Protein AF-A0AAJ2K331-F1 (afdb_monomer)

Mean predicted aligned error: 15.0 Å

Foldseek 3Di:
DVVVVVVVVVVVVVVVVVVVVVVVVVCCVVVVVVVVVVVCVVVVPPDPDPVNQVVQFPDWDQDPVRDIDTDGDDDDDPDD

Secondary structure (DSSP, 8-state):
-HHHHHHHHHHHHHHHHHHHHHHHHT-THHHHHHHHHHHHHHHS--S--HHHHHHTEEEEEE-TTS-EEEEE-----TT-

Solvent-accessible surface area (backbone atoms only — not comparable to full-atom values): 4946 Å² total; per-residue (Å²): 111,71,64,62,51,51,53,51,52,54,50,52,52,52,52,51,53,53,49,52,51,50,51,64,71,61,47,52,63,60,57,52,48,52,51,52,53,51,49,50,61,66,69,62,55,86,65,87,41,72,72,60,54,59,74,31,54,72,46,79,46,76,47,96,89,69,50,76,49,78,40,68,64,74,81,85,74,89,86,123

Structure (mmCIF, N/CA/C/O backbone):
data_AF-A0AAJ2K331-F1
#
_entry.id   AF-A0AAJ2K331-F1
#
loop_
_atom_site.group_PDB
_atom_site.id
_atom_site.type_symbol
_atom_site.label_atom_id
_atom_site.label_alt_id
_atom_site.label_comp_id
_atom_site.label_asym_id
_atom_site.label_entity_id
_atom_site.label_seq_id
_atom_site.pdbx_PDB_ins_code
_atom_site.Cartn_x
_atom_site.Cartn_y
_atom_site.Cartn_z
_atom_site.occupancy
_atom_site.B_iso_or_equiv
_atom_site.auth_seq_id
_atom_site.auth_comp_id
_atom_site.auth_asym_id
_atom_site.auth_atom_id
_atom_site.pdbx_PDB_model_num
ATOM 1 N N . MET A 1 1 ? 36.333 9.928 -51.492 1.00 59.47 1 MET A N 1
ATOM 2 C CA . MET A 1 1 ? 35.112 9.223 -51.949 1.00 59.47 1 MET A CA 1
ATOM 3 C C . MET A 1 1 ? 34.948 7.859 -51.296 1.00 59.47 1 MET A C 1
ATOM 5 O O . MET A 1 1 ? 33.939 7.689 -50.637 1.00 59.47 1 MET A O 1
ATOM 9 N N . VAL A 1 2 ? 35.880 6.903 -51.436 1.00 65.50 2 VAL A N 1
ATOM 10 C CA . VAL A 1 2 ? 35.776 5.594 -50.741 1.00 65.50 2 VAL A CA 1
ATOM 11 C C . VAL A 1 2 ? 35.940 5.747 -49.221 1.00 65.50 2 VAL A C 1
ATOM 13 O O . VAL A 1 2 ? 35.104 5.266 -48.469 1.00 65.50 2 VAL A O 1
ATOM 16 N N . THR A 1 3 ? 36.917 6.541 -48.785 1.00 74.12 3 THR A N 1
ATOM 17 C CA . THR A 1 3 ? 37.163 6.869 -47.369 1.00 74.12 3 THR A CA 1
ATOM 18 C C . THR A 1 3 ? 35.981 7.576 -46.695 1.00 74.12 3 THR A C 1
ATOM 20 O O . THR A 1 3 ? 35.601 7.228 -45.587 1.00 74.12 3 THR A O 1
ATOM 23 N N . ASP A 1 4 ? 35.313 8.500 -47.395 1.00 79.94 4 ASP A N 1
ATOM 24 C CA . ASP A 1 4 ? 34.134 9.207 -46.862 1.00 79.94 4 ASP A CA 1
ATOM 25 C C . ASP A 1 4 ? 32.919 8.281 -46.6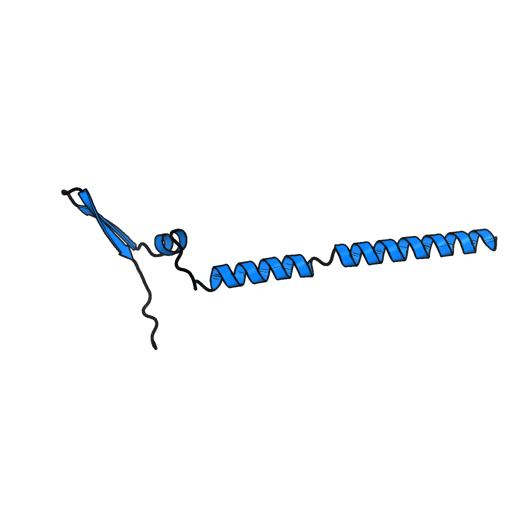69 1.00 79.94 4 ASP A C 1
ATOM 27 O O . ASP A 1 4 ? 32.012 8.583 -45.892 1.00 79.94 4 ASP A O 1
ATOM 31 N N . ILE A 1 5 ? 32.860 7.180 -47.427 1.00 83.12 5 ILE A N 1
ATOM 32 C CA . ILE A 1 5 ? 31.819 6.156 -47.297 1.00 83.12 5 ILE A CA 1
ATOM 33 C C . ILE A 1 5 ? 32.140 5.251 -46.106 1.00 83.12 5 ILE A C 1
ATOM 35 O O . ILE A 1 5 ? 31.238 4.950 -45.327 1.00 83.12 5 ILE A O 1
ATOM 39 N N . GLU A 1 6 ? 33.405 4.866 -45.936 1.00 87.31 6 GLU A N 1
ATOM 40 C CA . GLU A 1 6 ? 33.880 4.059 -44.805 1.00 87.31 6 GLU A CA 1
ATOM 41 C C . GLU A 1 6 ? 33.681 4.784 -43.465 1.00 87.31 6 GLU A C 1
ATOM 43 O O . GLU A 1 6 ? 33.128 4.202 -42.531 1.00 87.31 6 GLU A O 1
ATOM 48 N N . ASP A 1 7 ? 34.000 6.079 -43.399 1.00 87.38 7 ASP A N 1
ATOM 49 C CA . ASP A 1 7 ? 33.799 6.901 -42.198 1.00 87.38 7 ASP A CA 1
ATOM 50 C C . ASP A 1 7 ? 32.314 7.030 -41.825 1.00 87.38 7 ASP A C 1
ATOM 52 O O . ASP A 1 7 ? 31.935 6.948 -40.652 1.00 87.38 7 ASP A O 1
ATOM 56 N N . LYS A 1 8 ? 31.437 7.184 -42.826 1.00 90.75 8 LYS A N 1
ATOM 57 C CA . LYS A 1 8 ? 29.982 7.205 -42.611 1.00 90.75 8 LYS A CA 1
ATOM 58 C C . LYS A 1 8 ? 29.452 5.856 -42.147 1.00 90.75 8 LYS A C 1
ATOM 60 O O . LYS A 1 8 ? 28.553 5.824 -41.310 1.00 90.75 8 LYS A O 1
ATOM 65 N N . LEU A 1 9 ? 29.991 4.761 -42.680 1.00 91.56 9 LEU A N 1
ATOM 66 C CA . LEU A 1 9 ? 29.599 3.415 -42.276 1.00 91.56 9 LEU A CA 1
ATOM 67 C C . LEU A 1 9 ? 29.945 3.177 -40.802 1.00 91.56 9 LEU A C 1
ATOM 69 O O . LEU A 1 9 ? 29.084 2.763 -40.028 1.00 91.56 9 LEU A O 1
ATOM 73 N N . LEU A 1 10 ? 31.167 3.539 -40.404 1.00 92.38 10 LEU A N 1
ATOM 74 C CA . LEU A 1 10 ? 31.636 3.428 -39.026 1.00 92.38 10 LEU A CA 1
ATOM 75 C C . LEU A 1 10 ? 30.784 4.279 -38.073 1.00 92.38 10 LEU A C 1
ATOM 77 O O . LEU A 1 10 ? 30.407 3.832 -36.991 1.00 92.38 10 LEU A O 1
ATOM 81 N N . HIS A 1 11 ? 30.430 5.498 -38.487 1.00 92.50 11 HIS A N 1
ATOM 82 C CA . HIS A 1 11 ? 29.568 6.370 -37.695 1.00 92.50 11 HIS A CA 1
ATOM 83 C C . HIS A 1 11 ? 28.175 5.763 -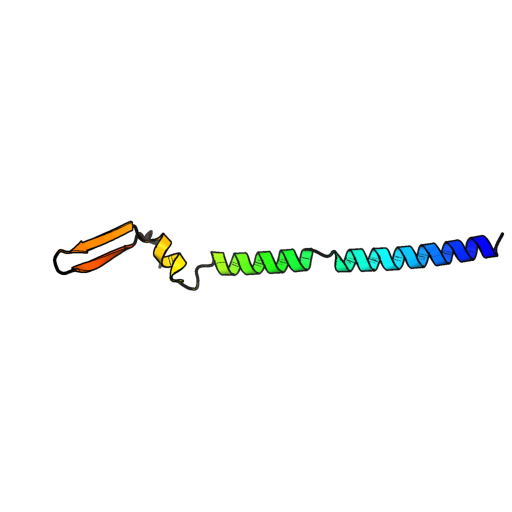37.469 1.00 92.50 11 HIS A C 1
ATOM 85 O O . HIS A 1 11 ? 27.686 5.745 -36.338 1.00 92.50 11 HIS A O 1
ATOM 91 N N . LEU A 1 12 ? 27.570 5.197 -38.518 1.00 93.25 12 LEU A N 1
ATOM 92 C CA . LEU A 1 12 ? 26.267 4.535 -38.435 1.00 93.25 12 LEU A CA 1
ATOM 93 C C . LEU A 1 12 ? 26.304 3.273 -37.560 1.00 93.25 12 LEU A C 1
ATO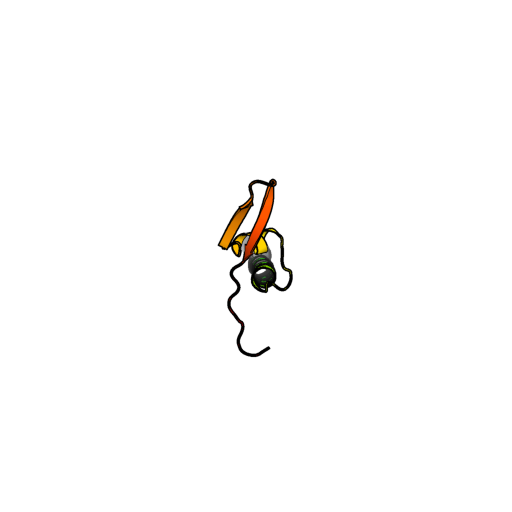M 95 O O . LEU A 1 12 ? 25.341 2.992 -36.844 1.00 93.25 12 LEU A O 1
ATOM 99 N N . GLU A 1 13 ? 27.404 2.517 -37.571 1.00 93.75 13 GLU A N 1
ATOM 100 C CA .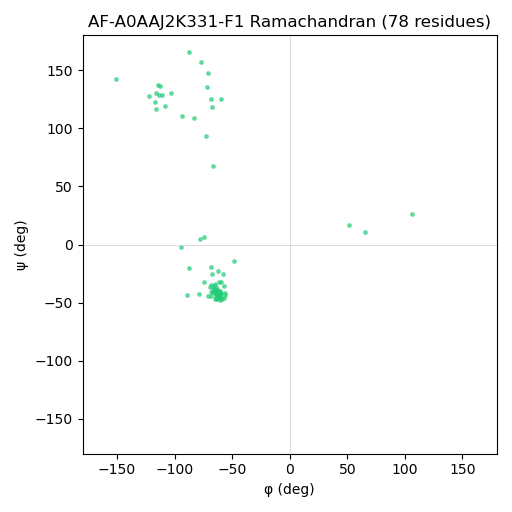 GLU A 1 13 ? 27.585 1.364 -36.680 1.00 93.75 13 GLU A CA 1
ATOM 101 C C . GLU A 1 13 ? 27.665 1.780 -35.207 1.00 93.75 13 GLU A C 1
ATOM 103 O O . GLU A 1 13 ? 27.046 1.146 -34.344 1.00 93.75 13 GLU A O 1
ATOM 108 N N . VAL A 1 14 ? 28.363 2.881 -34.918 1.00 94.38 14 VAL A N 1
ATOM 109 C CA . VAL A 1 14 ? 28.437 3.449 -33.568 1.00 94.38 14 VAL A CA 1
ATOM 110 C C . VAL A 1 14 ? 27.066 3.946 -33.110 1.00 94.38 14 VAL A C 1
ATOM 112 O O . VAL A 1 14 ? 26.641 3.604 -32.003 1.00 94.38 14 VAL A O 1
ATOM 115 N N . GLU A 1 15 ? 26.340 4.692 -33.946 1.00 94.31 15 GLU A N 1
ATOM 116 C CA . GLU A 1 15 ? 24.986 5.157 -33.616 1.00 94.31 15 GLU A CA 1
ATOM 117 C C . GLU A 1 15 ? 24.026 3.990 -33.369 1.00 94.31 15 GLU A C 1
ATOM 119 O O . GLU A 1 15 ? 23.285 3.990 -32.382 1.00 94.31 15 GLU A O 1
ATOM 124 N N . LYS A 1 16 ? 24.074 2.952 -34.212 1.00 91.69 16 LYS A N 1
ATOM 125 C CA . LYS A 1 16 ? 23.265 1.741 -34.043 1.00 91.69 16 LYS A CA 1
ATOM 126 C C . LYS A 1 16 ? 23.542 1.066 -32.700 1.00 91.69 16 LYS A C 1
ATOM 128 O O . LYS A 1 16 ? 22.597 0.733 -31.986 1.00 91.69 16 LYS A O 1
ATOM 133 N N . SER A 1 17 ? 24.813 0.895 -32.342 1.00 89.69 17 SER A N 1
ATOM 134 C CA . SER A 1 17 ? 25.220 0.289 -31.067 1.00 89.69 17 SER A CA 1
ATOM 135 C C . SER A 1 17 ? 24.742 1.114 -29.864 1.00 89.69 17 SER A C 1
ATOM 137 O O . SER A 1 17 ? 24.182 0.581 -28.903 1.00 89.69 17 SER A O 1
ATOM 139 N N . GLN A 1 18 ? 24.860 2.443 -29.940 1.00 89.44 1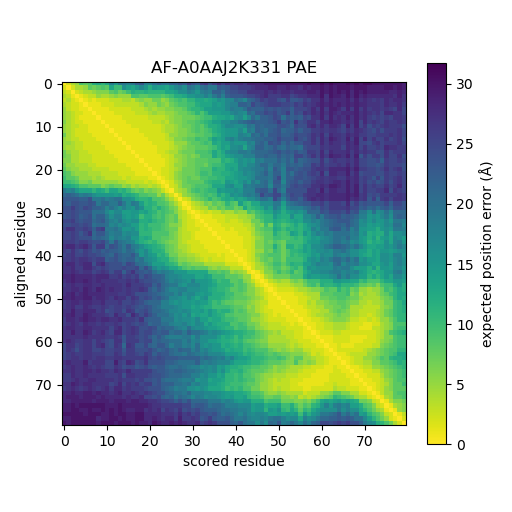8 GLN A N 1
ATOM 140 C CA . GLN A 1 18 ? 24.371 3.342 -28.894 1.00 89.44 18 GLN A CA 1
ATOM 141 C C . GLN A 1 18 ? 22.844 3.312 -28.753 1.00 89.44 18 GLN A C 1
ATOM 143 O O . GLN A 1 18 ? 22.332 3.349 -27.632 1.00 89.44 18 GLN A O 1
ATOM 148 N N . LEU A 1 19 ? 22.107 3.230 -29.864 1.00 86.94 19 LEU A N 1
ATOM 149 C CA . LEU A 1 19 ? 20.648 3.106 -29.857 1.00 86.94 19 LEU A CA 1
ATOM 150 C C . LEU A 1 19 ? 20.193 1.764 -29.277 1.00 86.94 19 LEU A C 1
ATOM 152 O O . LEU A 1 19 ? 19.261 1.746 -28.476 1.00 86.94 19 LEU A O 1
ATOM 156 N N . GLN A 1 20 ? 20.872 0.666 -29.616 1.00 84.31 20 GLN A N 1
ATOM 157 C CA . GLN A 1 20 ? 20.601 -0.654 -29.037 1.00 84.31 20 GLN A CA 1
ATOM 158 C C . GLN A 1 20 ? 20.817 -0.651 -27.522 1.00 84.31 20 GLN A C 1
ATOM 160 O O . GLN A 1 20 ? 19.926 -1.057 -26.778 1.00 84.31 20 GLN A O 1
ATOM 165 N N . LYS A 1 21 ? 21.931 -0.077 -27.054 1.00 81.44 21 LYS A N 1
ATOM 166 C CA . LYS A 1 21 ? 22.207 0.067 -25.621 1.00 81.44 21 LYS A CA 1
ATOM 167 C C . LYS A 1 21 ? 21.146 0.915 -24.910 1.00 81.44 21 LYS A C 1
ATOM 169 O O . LYS A 1 21 ? 20.642 0.522 -23.864 1.00 81.44 21 LYS A O 1
ATOM 174 N N . LYS A 1 22 ? 20.742 2.050 -25.494 1.00 77.31 22 LYS A N 1
ATOM 175 C CA . LYS A 1 22 ? 19.658 2.885 -24.943 1.00 77.31 22 LYS A CA 1
ATOM 176 C C . LYS A 1 22 ? 18.313 2.160 -24.930 1.00 77.31 22 LYS A C 1
ATOM 178 O O . LYS A 1 22 ? 17.544 2.349 -23.994 1.00 77.31 22 LYS A O 1
ATOM 183 N N . MET A 1 23 ? 18.016 1.334 -25.934 1.00 72.94 23 MET A N 1
ATOM 184 C CA . MET A 1 23 ? 16.812 0.501 -25.954 1.00 72.94 23 MET A CA 1
ATOM 185 C C . MET A 1 23 ? 16.816 -0.536 -24.824 1.00 72.94 23 MET A C 1
ATOM 187 O O . MET A 1 23 ? 15.809 -0.657 -24.126 1.00 72.94 23 MET A O 1
ATOM 191 N N . GLU A 1 24 ? 17.939 -1.223 -24.608 1.00 70.25 24 GLU A N 1
ATOM 192 C CA . GLU A 1 24 ? 18.148 -2.168 -23.499 1.00 70.25 24 GLU A CA 1
ATOM 193 C C . GLU A 1 24 ? 18.115 -1.487 -22.119 1.00 70.25 24 GLU A C 1
ATOM 195 O O . GLU A 1 24 ? 17.603 -2.047 -21.155 1.00 70.25 24 GLU A O 1
ATOM 200 N N . GLU A 1 25 ? 18.587 -0.247 -22.004 1.00 65.56 25 GLU A N 1
ATOM 201 C CA . GLU A 1 25 ? 18.464 0.548 -20.773 1.00 65.56 25 GLU A CA 1
ATOM 202 C C . GLU A 1 25 ? 17.029 1.075 -20.574 1.00 65.56 25 GLU A C 1
ATOM 204 O O . GLU A 1 25 ? 16.536 1.175 -19.446 1.00 65.56 25 GLU A O 1
ATOM 209 N N . SER A 1 26 ? 16.309 1.357 -21.667 1.00 60.81 26 SER A N 1
ATOM 210 C CA . SER A 1 26 ? 14.895 1.757 -21.663 1.00 60.81 26 SER A CA 1
ATOM 211 C C . SER A 1 26 ? 13.922 0.593 -21.474 1.00 60.81 26 SER A C 1
ATOM 213 O O . SER A 1 26 ? 12.708 0.822 -21.526 1.00 60.81 26 SER A O 1
ATOM 215 N N . TYR A 1 27 ? 14.431 -0.629 -21.234 1.00 55.44 27 TYR A N 1
ATOM 216 C CA . TYR A 1 27 ? 13.678 -1.843 -20.892 1.00 55.44 27 TYR A CA 1
ATOM 217 C C . TYR A 1 27 ? 13.019 -1.679 -19.509 1.00 55.44 27 TYR A C 1
ATOM 219 O O . TYR A 1 27 ? 13.294 -2.325 -18.495 1.00 55.44 27 TYR A O 1
ATOM 227 N N . SER A 1 28 ? 12.062 -0.766 -19.532 1.00 58.28 28 SER A N 1
ATOM 228 C CA . SER A 1 28 ? 10.973 -0.434 -18.634 1.00 58.28 28 SER A CA 1
ATOM 229 C C . SER A 1 28 ? 10.179 -1.663 -18.206 1.00 58.28 28 SER A C 1
ATOM 231 O O . SER A 1 28 ? 9.492 -1.602 -17.193 1.00 58.28 28 SER A O 1
ATOM 233 N N . ALA A 1 29 ? 10.345 -2.802 -18.884 1.00 60.88 29 ALA A N 1
ATOM 234 C CA . ALA A 1 29 ? 9.865 -4.099 -18.435 1.00 60.88 29 ALA A CA 1
ATOM 235 C C . ALA A 1 29 ? 10.420 -4.490 -17.052 1.00 60.88 29 ALA A C 1
ATOM 237 O O . ALA A 1 29 ? 9.675 -5.046 -16.254 1.00 60.88 29 ALA A O 1
ATOM 238 N N . SER A 1 30 ? 11.670 -4.143 -16.713 1.00 64.69 30 SER A N 1
ATOM 239 C CA . SER A 1 30 ? 12.243 -4.427 -15.382 1.00 64.69 30 SER A CA 1
ATOM 240 C C . SER A 1 30 ? 11.575 -3.603 -14.268 1.00 64.69 30 SER A C 1
ATOM 242 O O . SER A 1 30 ? 11.247 -4.119 -13.194 1.00 64.69 30 SER A O 1
ATOM 244 N N . LYS A 1 31 ? 11.293 -2.324 -14.546 1.00 68.00 31 LYS A N 1
ATOM 245 C CA . LYS A 1 31 ? 10.580 -1.419 -13.631 1.00 68.00 31 LYS A CA 1
ATOM 246 C C . LYS A 1 31 ? 9.103 -1.790 -13.512 1.00 68.00 31 LYS A C 1
ATOM 248 O O . LYS A 1 31 ? 8.590 -1.868 -12.402 1.00 68.00 31 LYS A O 1
ATOM 253 N N . LEU A 1 32 ? 8.438 -2.089 -14.627 1.00 73.00 32 LEU A N 1
ATOM 254 C CA . LEU A 1 32 ? 7.049 -2.556 -14.649 1.00 73.00 32 LEU A CA 1
ATOM 255 C C . LEU A 1 32 ? 6.892 -3.895 -13.925 1.00 73.00 32 LEU A C 1
ATOM 257 O O . LEU A 1 32 ? 5.927 -4.076 -13.187 1.00 73.00 32 LEU A O 1
ATOM 261 N N . PHE A 1 33 ? 7.853 -4.809 -14.073 1.00 78.81 33 PHE A N 1
ATOM 262 C CA . PHE A 1 33 ? 7.872 -6.071 -13.338 1.00 78.81 33 PHE A CA 1
ATOM 263 C C . PHE A 1 33 ? 8.004 -5.839 -11.829 1.00 78.81 33 PHE A C 1
ATOM 265 O O . PHE A 1 33 ? 7.220 -6.377 -11.051 1.00 78.81 33 PHE A O 1
ATOM 272 N N . SER A 1 34 ? 8.923 -4.964 -11.418 1.00 78.56 34 SER A N 1
ATOM 273 C CA . SER A 1 34 ? 9.106 -4.596 -10.008 1.00 78.56 34 SER A CA 1
ATOM 274 C C . SER A 1 34 ? 7.852 -3.955 -9.405 1.00 78.56 34 SER A C 1
ATOM 276 O O . SER A 1 34 ? 7.450 -4.305 -8.298 1.00 78.56 34 SER A O 1
ATOM 278 N N . ILE A 1 35 ? 7.198 -3.057 -10.148 1.00 79.19 35 ILE A N 1
ATOM 279 C CA . ILE A 1 35 ? 5.932 -2.432 -9.747 1.00 79.19 35 ILE A CA 1
ATOM 280 C C . ILE A 1 35 ? 4.835 -3.498 -9.615 1.00 79.19 35 ILE A C 1
ATOM 282 O O . ILE A 1 35 ? 4.139 -3.542 -8.604 1.00 79.19 35 ILE A O 1
ATOM 286 N N . LYS A 1 36 ? 4.712 -4.406 -10.590 1.00 81.81 36 LYS A N 1
ATOM 287 C CA . LYS A 1 36 ? 3.732 -5.502 -10.566 1.00 81.81 36 LYS A CA 1
ATOM 288 C C . LYS A 1 36 ? 3.916 -6.421 -9.356 1.00 81.81 36 LYS A C 1
ATOM 290 O O . LYS A 1 36 ? 2.928 -6.802 -8.734 1.00 81.81 36 LYS A O 1
ATOM 295 N N . GLU A 1 37 ? 5.152 -6.752 -8.996 1.00 82.00 37 GLU A N 1
ATOM 296 C CA . GLU A 1 37 ? 5.444 -7.572 -7.815 1.00 82.00 37 GLU A CA 1
ATOM 297 C C . GLU A 1 37 ? 5.144 -6.837 -6.500 1.00 82.00 37 GLU A C 1
ATOM 299 O O . GLU A 1 37 ? 4.612 -7.439 -5.567 1.00 82.00 37 GLU A O 1
ATOM 304 N N . GLN A 1 38 ? 5.397 -5.526 -6.426 1.00 77.75 38 GLN A N 1
ATOM 305 C CA . GLN A 1 38 ? 4.993 -4.715 -5.271 1.00 77.75 38 GLN A CA 1
ATOM 306 C C . GLN A 1 38 ? 3.466 -4.652 -5.123 1.00 77.75 38 GLN A C 1
ATOM 308 O O . GLN A 1 38 ? 2.955 -4.834 -4.019 1.00 77.75 38 GLN A O 1
ATOM 313 N N . PHE A 1 39 ? 2.729 -4.485 -6.227 1.00 78.1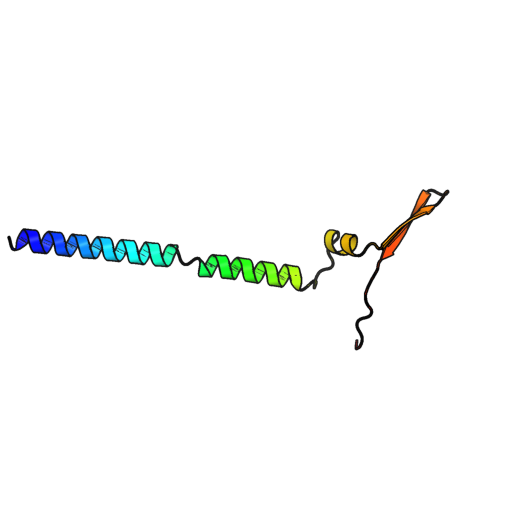2 39 PHE A N 1
ATOM 314 C CA . PHE A 1 39 ? 1.265 -4.523 -6.210 1.00 78.12 39 PHE A CA 1
ATOM 315 C C . PHE A 1 39 ? 0.722 -5.882 -5.775 1.00 78.12 39 PHE A C 1
ATOM 317 O O . PHE A 1 39 ? -0.185 -5.925 -4.951 1.00 78.12 39 PHE A O 1
ATOM 324 N N . LYS A 1 40 ? 1.286 -6.995 -6.260 1.00 78.38 40 LYS A N 1
ATOM 325 C CA . LYS A 1 40 ? 0.873 -8.331 -5.802 1.00 78.38 40 LYS A CA 1
ATOM 326 C C . LYS A 1 40 ? 1.022 -8.488 -4.291 1.00 78.38 40 LYS A C 1
ATOM 328 O O . LYS A 1 40 ? 0.089 -8.949 -3.650 1.00 78.38 40 LYS A O 1
ATOM 333 N N . LYS A 1 41 ? 2.154 -8.063 -3.720 1.00 70.69 41 LYS A N 1
ATOM 334 C CA . LYS A 1 41 ? 2.387 -8.127 -2.267 1.00 70.69 41 LYS A CA 1
ATOM 335 C C . LYS A 1 41 ? 1.422 -7.237 -1.483 1.00 70.69 41 LYS A C 1
ATOM 337 O O . LYS A 1 41 ? 0.939 -7.645 -0.436 1.00 70.69 41 LYS A O 1
ATOM 342 N N . ALA A 1 42 ? 1.119 -6.045 -1.995 1.00 66.06 42 ALA A N 1
ATOM 343 C CA . ALA A 1 42 ? 0.170 -5.133 -1.359 1.00 66.06 42 ALA A CA 1
ATOM 344 C C . ALA A 1 42 ? -1.280 -5.651 -1.406 1.00 66.06 42 ALA A C 1
ATOM 346 O O . ALA A 1 42 ? -2.041 -5.421 -0.471 1.00 66.06 42 ALA A O 1
ATOM 347 N N . VAL A 1 43 ? -1.660 -6.347 -2.484 1.00 67.00 43 VAL A N 1
ATOM 348 C CA . VAL A 1 43 ? -3.023 -6.868 -2.702 1.00 67.00 43 VAL A CA 1
ATOM 349 C C . VAL A 1 43 ? -3.227 -8.257 -2.095 1.00 67.00 43 VAL A C 1
ATOM 351 O O . VAL A 1 43 ? -4.364 -8.634 -1.844 1.00 67.00 43 VAL A O 1
ATOM 354 N N . ALA A 1 44 ? -2.163 -9.017 -1.825 1.00 67.56 44 ALA A N 1
ATOM 355 C CA . ALA A 1 44 ? -2.284 -10.329 -1.193 1.00 67.56 44 ALA A CA 1
ATOM 356 C C . ALA A 1 44 ? -2.888 -10.250 0.222 1.00 67.56 44 ALA A C 1
ATOM 358 O 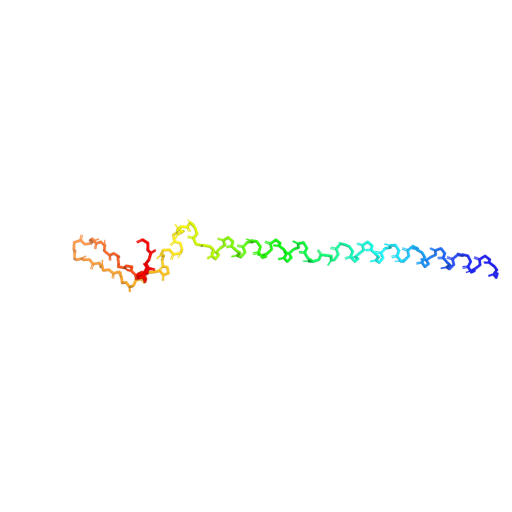O . ALA A 1 44 ? -3.470 -11.222 0.681 1.00 67.56 44 ALA A O 1
ATOM 359 N N . PHE A 1 45 ? -2.799 -9.096 0.903 1.00 64.44 45 PHE A N 1
ATOM 360 C CA . PHE A 1 45 ? -3.283 -8.904 2.280 1.00 64.44 45 PHE A CA 1
ATOM 361 C C . PHE A 1 45 ? -2.774 -9.964 3.285 1.00 64.44 45 PHE A C 1
ATOM 363 O O . PHE A 1 45 ? -3.302 -10.048 4.391 1.00 64.44 45 PHE A O 1
ATOM 370 N N . ASP A 1 46 ? -1.714 -10.711 2.944 1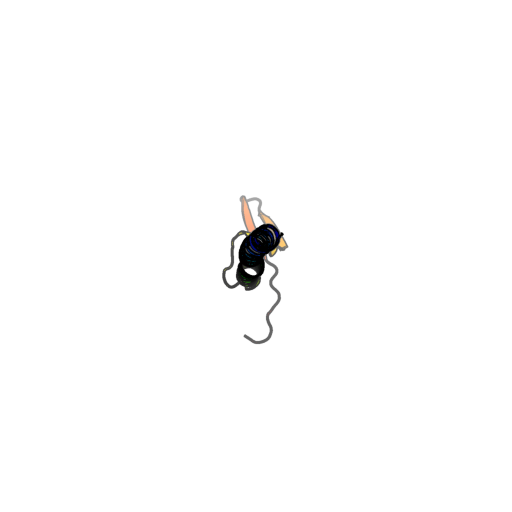.00 63.94 46 ASP A N 1
ATOM 371 C CA . ASP A 1 46 ? -1.118 -11.765 3.782 1.00 63.94 46 ASP A CA 1
ATOM 372 C C . ASP A 1 46 ? -0.667 -11.232 5.151 1.00 63.94 46 ASP A C 1
ATOM 374 O O . ASP A 1 46 ? -0.616 -11.965 6.139 1.00 63.94 46 ASP A O 1
ATOM 378 N N . THR A 1 47 ? -0.367 -9.930 5.219 1.00 65.81 47 THR A N 1
ATOM 379 C CA . THR A 1 47 ? -0.010 -9.227 6.448 1.00 65.81 47 THR A CA 1
ATOM 380 C C . THR A 1 47 ? -1.053 -8.162 6.761 1.00 65.81 47 THR A C 1
ATOM 382 O O . THR A 1 47 ? -1.205 -7.174 6.038 1.00 65.81 47 THR A O 1
ATOM 385 N N . LEU A 1 48 ? -1.743 -8.326 7.888 1.00 68.31 48 LEU A N 1
ATOM 386 C CA . LEU A 1 48 ? -2.703 -7.353 8.391 1.00 68.31 48 LEU A CA 1
ATOM 387 C C . LEU A 1 48 ? -1.963 -6.125 8.950 1.00 68.31 48 LEU A C 1
ATOM 389 O O . LEU A 1 48 ? -1.540 -6.105 10.104 1.00 68.31 48 LEU A O 1
ATOM 393 N N . THR A 1 49 ? -1.768 -5.099 8.119 1.00 76.19 49 THR A N 1
ATOM 394 C CA . THR A 1 49 ? -1.155 -3.837 8.565 1.00 76.19 49 THR A CA 1
ATOM 395 C C . THR A 1 49 ? -2.152 -2.980 9.351 1.00 76.19 49 THR A C 1
ATOM 397 O O . THR A 1 49 ? -3.365 -3.097 9.169 1.00 76.19 49 THR A O 1
ATOM 400 N N . THR A 1 50 ? -1.657 -2.066 10.193 1.00 80.06 50 THR A N 1
ATOM 401 C CA . THR A 1 50 ? -2.504 -1.099 10.913 1.00 80.06 50 THR A CA 1
ATOM 402 C C . THR A 1 50 ? -3.365 -0.273 9.957 1.00 80.06 50 THR A C 1
ATOM 404 O O . THR A 1 50 ? -4.548 -0.076 10.214 1.00 80.06 50 THR A O 1
ATOM 407 N N . GLU A 1 51 ? -2.802 0.178 8.833 1.00 78.25 51 GLU A N 1
ATOM 408 C CA . GLU A 1 51 ? -3.547 0.948 7.832 1.00 78.25 51 GLU A CA 1
ATOM 409 C C . GLU A 1 51 ? -4.670 0.111 7.205 1.00 78.25 51 GLU A C 1
ATOM 411 O O . GLU A 1 51 ? -5.797 0.582 7.061 1.00 78.25 51 GLU A O 1
ATOM 416 N N . THR A 1 52 ? -4.387 -1.155 6.894 1.00 73.50 52 THR A N 1
ATOM 417 C CA . THR A 1 52 ? -5.377 -2.114 6.394 1.00 73.50 52 THR A CA 1
ATOM 418 C C . THR A 1 52 ? -6.505 -2.322 7.406 1.00 73.50 52 THR A C 1
ATOM 420 O O . THR A 1 52 ? -7.670 -2.214 7.037 1.00 73.50 52 THR A O 1
ATOM 423 N N . LEU A 1 53 ? -6.180 -2.550 8.683 1.00 77.19 53 LEU A N 1
ATOM 424 C CA . LEU A 1 53 ? -7.146 -2.682 9.782 1.00 77.19 53 LEU A CA 1
ATOM 425 C C . LEU A 1 53 ? -8.060 -1.462 9.908 1.00 77.19 53 LEU A C 1
ATOM 427 O O . LEU A 1 53 ? -9.268 -1.615 10.071 1.00 77.19 53 LEU A O 1
ATOM 431 N N . LEU A 1 54 ? -7.497 -0.255 9.804 1.00 81.88 54 LEU A N 1
ATOM 432 C CA . LEU A 1 54 ? -8.259 0.991 9.897 1.00 81.88 54 LEU A CA 1
ATOM 433 C C . LEU A 1 54 ? -9.320 1.113 8.796 1.00 81.88 54 LEU A C 1
ATOM 435 O O . LEU A 1 54 ? -10.392 1.655 9.051 1.00 81.88 54 LEU A O 1
ATOM 439 N N . ARG A 1 55 ? -9.075 0.558 7.602 1.00 79.94 55 ARG A N 1
ATOM 440 C CA . ARG A 1 55 ? -10.062 0.543 6.506 1.00 79.94 55 ARG A CA 1
ATOM 441 C C . ARG A 1 55 ? -11.269 -0.357 6.787 1.00 79.94 55 ARG A C 1
ATOM 443 O O . ARG A 1 55 ? -12.301 -0.180 6.147 1.00 79.94 55 ARG A O 1
ATOM 450 N N . PHE A 1 56 ? -11.155 -1.297 7.726 1.00 83.12 56 PHE A N 1
ATOM 451 C CA . PHE A 1 56 ? -12.248 -2.186 8.132 1.00 83.12 56 PHE A CA 1
ATOM 452 C C . PHE A 1 56 ? -13.033 -1.673 9.343 1.00 83.12 56 PHE A C 1
ATOM 454 O O . PHE A 1 56 ? -13.998 -2.321 9.747 1.00 83.12 56 PHE A O 1
ATOM 461 N N . VAL A 1 57 ? -12.653 -0.536 9.934 1.00 88.25 57 VAL A N 1
ATOM 462 C CA . VAL A 1 57 ? -13.380 0.042 11.070 1.00 88.25 57 VAL A CA 1
ATOM 463 C C . VAL A 1 57 ? -14.753 0.526 10.609 1.00 88.25 57 VAL A C 1
ATOM 465 O O . VAL A 1 57 ? -1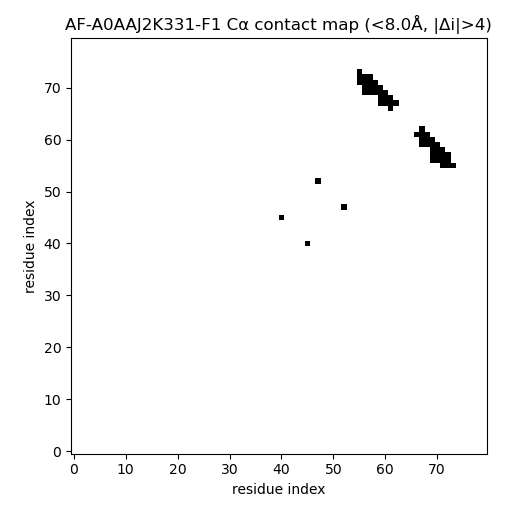4.871 1.414 9.772 1.00 88.25 57 VAL A O 1
ATOM 468 N N . GLU A 1 58 ? -15.797 -0.055 11.186 1.00 88.94 58 GLU A N 1
ATOM 469 C CA . GLU A 1 58 ? -17.192 0.310 10.944 1.00 88.94 58 GLU A CA 1
ATOM 470 C C . GLU A 1 58 ? -17.653 1.415 11.900 1.00 88.94 58 GLU A C 1
ATOM 472 O O . GLU A 1 58 ? -18.313 2.371 11.497 1.00 88.94 58 GLU A O 1
ATOM 477 N N . LYS A 1 59 ? -17.297 1.292 13.182 1.00 92.00 59 LYS A N 1
ATOM 478 C CA . LYS A 1 59 ? -17.721 2.212 14.241 1.00 92.00 59 LYS A CA 1
ATOM 479 C C . LYS A 1 59 ? -16.671 2.268 15.344 1.00 92.00 59 LYS A C 1
ATOM 481 O O . LYS A 1 59 ? -16.117 1.243 15.734 1.00 92.00 59 LYS A O 1
ATOM 486 N N . ILE A 1 60 ? -16.460 3.456 15.907 1.00 92.38 60 ILE A N 1
ATOM 487 C CA . ILE A 1 60 ? -15.726 3.649 17.162 1.00 92.38 60 ILE A CA 1
ATOM 488 C C . ILE A 1 60 ? -16.715 4.162 18.205 1.00 92.38 60 ILE A C 1
ATOM 490 O O . ILE A 1 60 ? -17.459 5.108 17.958 1.00 92.38 60 ILE A O 1
ATOM 494 N N . GLU A 1 61 ? -16.744 3.519 19.363 1.00 96.31 61 GLU A N 1
ATOM 495 C CA . GLU A 1 61 ? -17.595 3.881 20.488 1.00 96.31 61 GLU A CA 1
ATOM 496 C C . GLU A 1 61 ? -16.715 4.281 21.668 1.00 96.31 61 GLU A C 1
ATOM 498 O O . GLU A 1 61 ? -15.869 3.503 22.113 1.00 96.31 61 GLU A O 1
ATOM 503 N N . VAL A 1 62 ? -16.913 5.505 22.154 1.00 95.50 62 VAL A N 1
ATOM 504 C CA . VAL A 1 62 ? -16.248 6.038 23.345 1.00 95.50 62 VAL A CA 1
ATOM 505 C C . VAL A 1 62 ? -17.296 6.129 24.442 1.00 95.50 62 VAL A C 1
ATOM 507 O O . VAL A 1 62 ? -18.310 6.804 24.272 1.00 95.50 62 VAL A O 1
ATOM 510 N N . LYS A 1 63 ? -17.075 5.416 25.543 1.00 95.31 63 LYS A N 1
ATOM 511 C CA . LYS A 1 63 ? -17.998 5.385 26.680 1.00 95.31 63 LYS A CA 1
ATOM 512 C C . LYS A 1 63 ? -17.703 6.519 27.663 1.00 95.31 63 LYS A C 1
ATOM 514 O O . LYS A 1 63 ? -16.637 7.130 27.628 1.00 95.31 63 LYS A O 1
ATOM 519 N N . GLU A 1 64 ? -18.637 6.773 28.576 1.00 94.06 64 GLU A N 1
ATOM 520 C CA . GLU A 1 64 ? -18.506 7.803 29.620 1.00 94.06 64 GLU A CA 1
ATOM 521 C C . GLU A 1 64 ? -17.303 7.569 30.548 1.00 94.06 64 GLU A C 1
ATOM 523 O O . GLU A 1 64 ? -16.649 8.519 30.975 1.00 94.06 64 GLU A O 1
ATOM 528 N N . ASP A 1 65 ? -16.947 6.303 30.787 1.00 95.81 65 ASP A N 1
ATOM 529 C CA . ASP A 1 65 ? -15.750 5.892 31.537 1.00 95.81 65 ASP A CA 1
ATOM 530 C C . ASP A 1 65 ? -14.435 6.067 30.748 1.00 95.81 65 ASP A C 1
ATOM 532 O O . ASP A 1 65 ? -13.367 5.671 31.216 1.00 95.81 65 ASP A O 1
ATOM 536 N N . LYS A 1 66 ? -14.502 6.677 29.556 1.00 92.75 66 LYS A N 1
ATOM 537 C CA . LYS A 1 66 ? -13.409 6.874 28.593 1.00 92.75 66 LYS A CA 1
ATOM 538 C C . LYS A 1 66 ? -12.856 5.586 27.978 1.00 92.75 66 LYS A C 1
ATOM 540 O O . LYS A 1 66 ? -11.836 5.639 27.290 1.00 92.75 66 LYS A O 1
ATOM 545 N N . SER A 1 67 ? -13.509 4.439 28.169 1.00 95.25 67 SER A N 1
ATOM 546 C CA . SER A 1 67 ? -13.145 3.220 27.447 1.00 95.25 67 SER A CA 1
ATOM 547 C C . SER A 1 67 ? -13.526 3.321 25.966 1.00 95.25 67 SER A C 1
ATOM 549 O O . SER A 1 67 ? -14.508 3.969 25.592 1.00 95.25 67 SER A O 1
ATOM 551 N N . ILE A 1 68 ? -12.724 2.679 25.112 1.00 95.38 68 ILE A N 1
ATOM 552 C CA . ILE A 1 68 ? -12.876 2.705 23.653 1.00 95.38 68 ILE A CA 1
ATOM 553 C C . ILE A 1 68 ? -13.192 1.294 23.162 1.00 95.38 68 ILE A C 1
ATOM 555 O O . ILE A 1 68 ? -12.487 0.340 23.491 1.00 95.38 68 ILE A O 1
ATOM 559 N N . LYS A 1 69 ? -14.233 1.166 22.337 1.00 94.00 69 LYS A N 1
ATOM 560 C CA . LYS A 1 69 ? -14.581 -0.066 21.626 1.00 94.00 69 LYS A CA 1
ATOM 561 C C . LYS A 1 69 ? -14.616 0.201 20.125 1.00 94.00 69 LYS A C 1
ATOM 563 O O . LYS A 1 69 ? -15.291 1.122 19.673 1.00 94.00 69 LYS A O 1
ATOM 568 N N . ILE A 1 70 ? -13.894 -0.609 19.356 1.00 90.75 70 ILE A N 1
ATOM 569 C CA . ILE A 1 70 ? -13.804 -0.497 17.896 1.00 90.75 70 ILE A CA 1
ATOM 570 C C . ILE A 1 70 ? -14.521 -1.697 17.277 1.00 90.75 70 ILE A C 1
ATOM 572 O O . ILE A 1 70 ? -14.265 -2.840 17.656 1.00 90.75 70 ILE A O 1
ATOM 576 N N . TYR A 1 71 ? -15.433 -1.428 16.351 1.00 90.31 71 TYR A N 1
ATOM 577 C CA . TYR A 1 71 ? -16.181 -2.427 15.596 1.00 90.31 71 TYR A CA 1
ATOM 578 C C . TYR A 1 71 ? -15.582 -2.527 14.196 1.00 90.31 71 TYR A C 1
ATOM 580 O O . TYR A 1 71 ? -15.385 -1.504 13.540 1.00 90.31 71 TYR A O 1
ATOM 588 N N . TYR A 1 72 ? -15.296 -3.748 13.751 1.00 87.56 72 TYR A N 1
ATOM 589 C CA . TYR A 1 72 ? -14.738 -4.024 12.431 1.00 87.56 72 TYR A CA 1
ATOM 590 C C . TYR A 1 72 ? -15.743 -4.801 11.583 1.00 87.56 72 TYR A C 1
ATOM 592 O O . TYR A 1 72 ? -16.346 -5.762 12.061 1.00 87.56 72 TYR A O 1
ATOM 600 N N . LYS A 1 73 ? -15.870 -4.421 10.311 1.00 83.88 73 LYS A N 1
ATOM 601 C CA . LYS A 1 73 ? -16.650 -5.141 9.306 1.00 83.88 73 LYS A CA 1
ATOM 602 C C . LYS A 1 73 ? -15.734 -6.103 8.559 1.00 83.88 73 LYS A C 1
ATOM 604 O O . LYS A 1 73 ? -14.925 -5.677 7.738 1.00 83.88 73 LYS A O 1
ATOM 609 N N . PHE A 1 74 ? -15.924 -7.397 8.777 1.00 76.75 74 PHE A N 1
ATOM 610 C CA . PHE A 1 74 ? -15.346 -8.442 7.936 1.00 76.75 74 PHE A CA 1
ATOM 611 C C . PHE A 1 74 ? -16.475 -9.163 7.200 1.00 76.75 74 PHE A C 1
ATOM 613 O O . PHE A 1 74 ? -17.514 -9.456 7.791 1.00 76.75 74 PHE A O 1
ATOM 620 N N . ALA A 1 75 ? -16.297 -9.426 5.905 1.00 67.69 75 ALA A N 1
ATOM 621 C CA . ALA A 1 75 ? -17.169 -10.366 5.211 1.00 67.69 75 ALA A CA 1
ATOM 622 C C . ALA A 1 75 ? -16.829 -11.780 5.700 1.00 67.69 75 ALA A C 1
ATOM 624 O O . ALA A 1 75 ? -15.649 -12.114 5.820 1.00 67.69 75 ALA A O 1
ATOM 625 N N . MET A 1 76 ? -17.841 -12.602 5.987 1.00 60.22 76 MET A N 1
ATOM 626 C CA . MET A 1 76 ? -17.612 -14.035 6.165 1.00 60.22 76 MET A CA 1
ATOM 627 C C . MET A 1 76 ? -17.023 -14.582 4.866 1.00 60.22 76 MET A C 1
ATOM 629 O O . MET A 1 76 ? -17.601 -14.397 3.796 1.00 60.22 76 MET A O 1
ATOM 633 N N . VAL A 1 77 ? -15.872 -15.238 4.962 1.00 62.84 77 VAL A N 1
ATOM 634 C CA . VAL A 1 77 ? -15.374 -16.075 3.875 1.00 62.84 77 VAL A CA 1
ATOM 635 C C . VAL A 1 77 ? -16.067 -17.423 4.038 1.00 62.84 77 VAL A C 1
ATOM 637 O O . VAL A 1 77 ? -15.814 -18.130 5.011 1.00 62.84 77 VAL A O 1
ATOM 640 N N . GLU A 1 78 ? -16.995 -17.754 3.142 1.00 46.00 78 GLU A N 1
ATOM 641 C CA . GLU A 1 78 ? -17.575 -19.098 3.100 1.00 46.00 78 GLU A CA 1
ATOM 642 C C . GLU A 1 78 ? -16.493 -20.094 2.650 1.00 46.00 78 GLU A C 1
ATOM 644 O O . GLU A 1 78 ? -15.892 -19.915 1.590 1.00 46.00 78 GLU A O 1
ATOM 649 N N . GLY A 1 79 ? -16.246 -21.143 3.446 1.00 56.38 79 GLY A N 1
ATOM 650 C CA . GLY A 1 79 ? -15.421 -22.289 3.034 1.00 56.38 79 GLY A CA 1
ATOM 651 C C . GLY A 1 79 ? -14.013 -22.410 3.632 1.00 56.38 79 GLY A C 1
ATOM 652 O O . GLY A 1 79 ? -13.167 -23.037 2.996 1.00 56.38 79 GLY A O 1
ATOM 653 N N . LEU A 1 80 ? -13.757 -21.854 4.822 1.00 47.44 80 LEU A N 1
ATOM 654 C CA . LEU A 1 80 ? -12.601 -22.224 5.660 1.00 47.44 80 LEU A CA 1
ATOM 655 C C . LEU A 1 80 ? -12.947 -23.370 6.616 1.00 47.44 80 LEU A C 1
ATOM 657 O O . LEU A 1 80 ? -14.034 -23.301 7.234 1.00 47.44 80 LEU A O 1
#

Radius of gyration: 29.65 Å; Cα contacts (8 Å, |Δi|>4): 27; chains: 1; bounding box: 56×32×84 Å

Organism: NCBI:txid3077233

Sequence (80 aa):
MVTDIEDKLLHLEVEKSQLQKKMEESYSASKLFSIKEQFKKAVAFDTLTTETLLRFVEKIEVKEDKSIKIYYKFAMVEGL

Nearest PDB structures (foldseek):
  8hkc-assembly1_F  TM=3.191E-01  e=7.983E+00  Escherichia coli K-12
  7m2w-assembly1_H  TM=2.634E-01  e=8.551E+00  Saccharomyces cerevisiae S288C

pLDDT: mean 78.93, std 12.72, range [46.0, 96.31]